Protein AF-A0A7V6P8M5-F1 (afdb_monomer_lite)

Structure (mmCIF, N/CA/C/O backbone):
data_AF-A0A7V6P8M5-F1
#
_entry.id   AF-A0A7V6P8M5-F1
#
loop_
_atom_site.group_PDB
_atom_site.id
_atom_site.type_symbol
_atom_site.label_atom_id
_atom_site.label_alt_id
_atom_site.label_comp_id
_atom_site.label_asym_id
_atom_site.label_entity_id
_atom_site.label_seq_id
_atom_site.pdbx_PDB_ins_code
_atom_site.Cartn_x
_atom_site.Cartn_y
_atom_site.Cartn_z
_atom_site.occupancy
_atom_site.B_iso_or_equiv
_atom_site.auth_seq_id
_atom_site.auth_comp_id
_atom_site.auth_asym_id
_atom_site.auth_atom_id
_atom_site.pdbx_PDB_model_num
ATOM 1 N N . GLU A 1 1 ? -8.870 -5.953 16.601 1.00 89.19 1 GLU A N 1
ATOM 2 C CA . GLU A 1 1 ? -9.777 -4.850 16.212 1.00 89.19 1 GLU A CA 1
ATOM 3 C C . GLU A 1 1 ? -8.949 -3.597 15.943 1.00 89.19 1 GLU A C 1
ATOM 5 O O . GLU A 1 1 ? -7.927 -3.422 16.597 1.00 89.19 1 GLU A O 1
ATOM 10 N N . ILE A 1 2 ? -9.343 -2.775 14.969 1.00 93.81 2 ILE A N 1
ATOM 11 C CA . ILE A 1 2 ? -8.695 -1.511 14.597 1.00 93.81 2 ILE A CA 1
ATOM 12 C C . ILE A 1 2 ? -9.635 -0.370 15.004 1.00 93.81 2 ILE A C 1
ATOM 14 O O . ILE A 1 2 ? -10.669 -0.165 14.372 1.00 93.81 2 ILE A O 1
ATOM 18 N N . VAL A 1 3 ? -9.291 0.377 16.052 1.00 96.19 3 VAL A N 1
ATOM 19 C CA . VAL A 1 3 ? -10.099 1.520 16.505 1.00 96.19 3 VAL A CA 1
ATOM 20 C C . VAL A 1 3 ? -9.587 2.793 15.833 1.00 96.19 3 VAL A C 1
ATOM 22 O O . VAL A 1 3 ? -8.448 3.204 16.043 1.00 96.19 3 VAL A O 1
ATOM 25 N N . MET A 1 4 ? -10.419 3.406 14.994 1.00 96.12 4 MET A N 1
ATOM 26 C CA . MET A 1 4 ? -10.108 4.612 14.222 1.00 96.12 4 MET A CA 1
ATOM 27 C C . MET A 1 4 ? -10.915 5.803 14.746 1.00 96.12 4 MET A C 1
ATOM 29 O O . MET A 1 4 ? -12.075 5.654 15.116 1.00 96.12 4 MET A O 1
ATOM 33 N N . CYS A 1 5 ? -10.369 7.021 14.725 1.00 94.56 5 CYS A N 1
ATOM 34 C CA . CYS A 1 5 ? -11.222 8.201 14.892 1.00 94.56 5 CYS A CA 1
ATOM 35 C C . CYS A 1 5 ? -12.086 8.396 13.635 1.00 94.56 5 CYS A C 1
ATOM 37 O O . CYS A 1 5 ? -11.697 8.004 12.535 1.00 94.56 5 CYS A O 1
ATOM 39 N N . ARG A 1 6 ? -13.222 9.095 13.761 1.00 90.94 6 ARG A N 1
ATOM 40 C CA . ARG A 1 6 ? -14.144 9.371 12.633 1.00 90.94 6 ARG A CA 1
ATOM 41 C C . ARG A 1 6 ? -13.492 10.053 11.424 1.00 90.94 6 ARG A C 1
ATOM 43 O O . ARG A 1 6 ? -13.987 9.924 10.313 1.00 90.94 6 ARG A O 1
ATOM 50 N N . HIS A 1 7 ? -12.410 10.795 11.649 1.00 90.44 7 HIS A N 1
ATOM 51 C CA . HIS A 1 7 ? -11.661 11.508 10.609 1.00 90.44 7 HIS A CA 1
ATOM 52 C C . HIS A 1 7 ? -10.281 10.893 10.336 1.00 90.44 7 HIS A C 1
ATOM 54 O O . HIS A 1 7 ? -9.479 11.482 9.616 1.00 90.44 7 HIS A O 1
ATOM 60 N N . SER A 1 8 ? -9.982 9.734 10.930 1.00 93.56 8 SER A N 1
ATOM 61 C CA . SER A 1 8 ? -8.773 8.973 10.626 1.00 93.56 8 SER A CA 1
ATOM 62 C C . SER A 1 8 ? -8.926 8.239 9.301 1.00 93.56 8 SER A C 1
ATOM 64 O O . SER A 1 8 ? -10.025 7.850 8.903 1.00 93.56 8 SER A O 1
ATOM 66 N N . VAL A 1 9 ? -7.792 8.006 8.651 1.00 96.25 9 VAL A N 1
ATOM 67 C CA . VAL A 1 9 ? -7.700 7.253 7.403 1.00 96.25 9 VAL A CA 1
ATOM 68 C C . VAL A 1 9 ? -6.594 6.214 7.538 1.00 96.25 9 VAL A C 1
ATOM 70 O O . VAL A 1 9 ? -5.605 6.443 8.238 1.00 96.25 9 VAL A O 1
ATOM 73 N N . LEU A 1 10 ? -6.775 5.071 6.889 1.00 95.56 10 LEU A N 1
ATOM 74 C CA . LEU A 1 10 ? -5.691 4.151 6.567 1.00 95.56 10 LEU A CA 1
ATOM 75 C C . LEU A 1 10 ? -5.101 4.545 5.207 1.00 95.56 10 LEU A C 1
ATOM 77 O O . LEU A 1 10 ? -5.719 5.293 4.448 1.00 95.56 10 LEU A O 1
ATOM 81 N N . GLY A 1 11 ? -3.910 4.037 4.913 1.00 94.94 11 GLY A N 1
ATOM 82 C CA . GLY A 1 11 ? -3.266 4.200 3.615 1.00 94.94 11 GLY A CA 1
ATOM 83 C C . GLY A 1 11 ? -2.987 2.845 2.963 1.00 94.94 11 GLY A C 1
ATOM 84 O O . GLY A 1 11 ? -2.862 1.841 3.677 1.00 94.94 11 GLY A O 1
ATOM 85 N N . PRO A 1 12 ? -2.870 2.801 1.628 1.00 95.50 12 PRO A N 1
ATOM 86 C CA . PRO A 1 12 ? -2.256 1.682 0.931 1.00 95.50 12 PRO A CA 1
ATOM 87 C C . PRO A 1 12 ? -0.821 1.450 1.415 1.00 95.50 12 PRO A C 1
ATOM 89 O O . PRO A 1 12 ? -0.178 2.327 1.992 1.00 95.50 12 PRO A O 1
ATOM 92 N N . ILE A 1 13 ? -0.311 0.251 1.158 1.00 95.81 13 ILE A N 1
ATOM 93 C CA . ILE A 1 13 ? 1.071 -0.134 1.471 1.00 95.81 13 ILE A CA 1
ATOM 94 C C . ILE A 1 13 ? 1.849 -0.417 0.183 1.00 95.81 13 ILE A C 1
ATOM 96 O O . ILE A 1 13 ? 2.757 -1.243 0.158 1.00 95.81 13 ILE A O 1
ATOM 100 N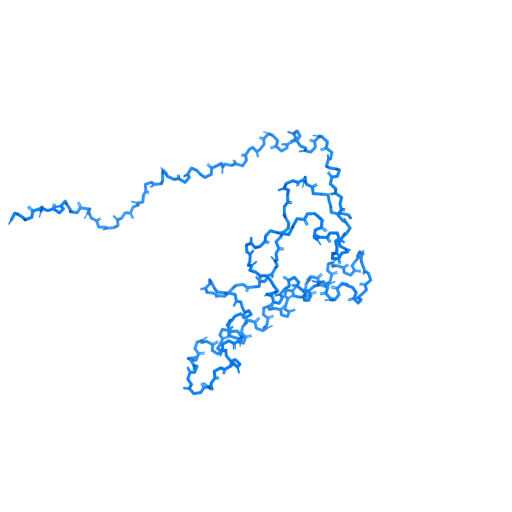 N . ASP A 1 14 ? 1.481 0.249 -0.910 1.00 94.56 14 ASP A N 1
ATOM 101 C CA . ASP A 1 14 ? 2.152 0.108 -2.193 1.00 94.56 14 ASP A CA 1
ATOM 102 C C . ASP A 1 14 ? 3.624 0.564 -2.090 1.00 94.56 14 ASP A C 1
ATOM 104 O O . ASP A 1 14 ? 3.918 1.657 -1.593 1.00 94.56 14 ASP A O 1
ATOM 108 N N . PRO A 1 15 ? 4.590 -0.252 -2.545 1.00 96.25 15 PRO A N 1
ATOM 109 C CA . PRO A 1 15 ? 5.988 0.151 -2.541 1.00 96.25 15 PRO A CA 1
ATOM 110 C C . PRO A 1 15 ? 6.262 1.278 -3.543 1.00 96.25 15 PRO A C 1
ATOM 112 O O . PRO A 1 15 ? 5.824 1.223 -4.696 1.00 96.25 15 PRO A O 1
ATOM 115 N N . GLN A 1 16 ? 7.095 2.241 -3.143 1.00 94.81 16 GLN A N 1
ATOM 116 C CA . GLN A 1 16 ? 7.626 3.272 -4.036 1.00 94.81 16 GLN A CA 1
ATOM 117 C C . GLN A 1 16 ? 9.126 3.101 -4.276 1.00 94.81 16 GLN A C 1
ATOM 119 O O . GLN A 1 16 ? 9.900 2.877 -3.345 1.00 94.81 16 GLN A O 1
ATOM 124 N N . LEU A 1 17 ? 9.547 3.262 -5.531 1.00 95.81 17 LEU A N 1
ATOM 125 C CA . LEU A 1 17 ? 10.938 3.183 -5.968 1.00 95.81 17 LEU A CA 1
ATOM 126 C C . LEU A 1 17 ? 11.305 4.465 -6.708 1.00 95.81 17 LEU A C 1
ATOM 128 O O . LEU A 1 17 ? 10.647 4.843 -7.674 1.00 95.81 17 LEU A O 1
ATOM 132 N N . GLY A 1 18 ? 12.338 5.165 -6.234 1.00 90.81 18 GLY A N 1
ATOM 133 C CA . GLY A 1 18 ? 12.768 6.425 -6.850 1.00 90.81 18 GLY A CA 1
ATOM 134 C C . GLY A 1 18 ? 11.678 7.507 -6.885 1.00 90.81 18 GLY A C 1
ATOM 135 O O . GLY A 1 18 ? 11.690 8.345 -7.779 1.00 90.81 18 GLY A O 1
ATOM 136 N N . GLY A 1 19 ? 10.721 7.471 -5.949 1.00 91.44 19 GLY A N 1
ATOM 137 C CA . GLY A 1 19 ? 9.578 8.392 -5.909 1.00 91.44 19 GLY A CA 1
ATOM 138 C C . GLY A 1 19 ? 8.433 8.045 -6.868 1.00 91.44 19 GLY A C 1
ATOM 139 O O . GLY A 1 19 ? 7.527 8.855 -7.038 1.00 91.44 19 GLY A O 1
ATOM 140 N N . MET A 1 20 ? 8.456 6.866 -7.496 1.00 95.50 20 MET A N 1
ATOM 141 C CA . MET A 1 20 ? 7.381 6.372 -8.358 1.00 95.50 20 MET A CA 1
ATOM 142 C C . MET A 1 20 ? 6.762 5.083 -7.795 1.00 95.50 20 MET A C 1
ATOM 144 O O . MET A 1 20 ? 7.477 4.292 -7.174 1.00 95.50 20 MET A O 1
ATOM 148 N N . PRO A 1 21 ? 5.464 4.815 -8.033 1.00 96.81 21 PRO A N 1
ATOM 149 C CA . PRO A 1 21 ? 4.838 3.560 -7.620 1.00 96.81 21 PRO A CA 1
ATOM 150 C C . PRO A 1 21 ? 5.462 2.358 -8.336 1.00 96.81 21 PRO A C 1
ATOM 152 O O . PRO A 1 21 ? 5.589 2.360 -9.564 1.00 96.81 21 PRO A O 1
ATOM 155 N N . ALA A 1 22 ? 5.798 1.302 -7.590 1.00 97.56 22 ALA A N 1
ATOM 156 C CA . ALA A 1 22 ? 6.373 0.080 -8.153 1.00 97.56 22 ALA A CA 1
ATOM 157 C C . ALA A 1 22 ? 5.470 -0.540 -9.233 1.00 97.56 22 ALA A C 1
ATOM 159 O O . ALA A 1 22 ? 5.961 -0.937 -10.289 1.00 97.56 22 ALA A O 1
ATOM 160 N N . ALA A 1 23 ? 4.151 -0.549 -9.008 1.00 97.00 23 ALA A N 1
ATOM 161 C CA . ALA A 1 23 ? 3.164 -1.055 -9.963 1.00 97.00 23 ALA A CA 1
ATOM 162 C C . ALA A 1 23 ? 3.215 -0.313 -11.312 1.00 97.00 23 ALA A C 1
ATOM 164 O O . ALA A 1 23 ? 3.159 -0.938 -12.370 1.00 97.00 23 ALA A O 1
ATOM 165 N N . SER A 1 24 ? 3.402 1.009 -11.291 1.00 97.00 24 SER A N 1
ATOM 166 C CA . SER A 1 24 ? 3.516 1.821 -12.508 1.00 97.00 24 SER A CA 1
ATOM 167 C C . SER A 1 24 ? 4.807 1.535 -13.275 1.00 97.00 24 SER A C 1
ATOM 169 O O . SER A 1 24 ? 4.783 1.453 -14.500 1.00 97.00 24 SER A O 1
ATOM 171 N N . ILE A 1 25 ? 5.928 1.343 -12.571 1.00 97.69 25 ILE A N 1
ATOM 172 C CA . ILE A 1 25 ? 7.210 0.980 -13.197 1.00 97.69 25 ILE A CA 1
ATOM 173 C C . ILE A 1 25 ? 7.098 -0.388 -13.884 1.00 97.69 25 ILE A C 1
ATOM 175 O O . ILE A 1 25 ? 7.524 -0.544 -15.028 1.00 97.69 25 ILE A O 1
ATOM 179 N N . ILE A 1 26 ? 6.489 -1.366 -13.204 1.00 97.81 26 ILE A N 1
ATOM 180 C CA . ILE A 1 26 ? 6.242 -2.705 -13.752 1.00 97.81 26 ILE A CA 1
ATOM 181 C C . ILE A 1 26 ? 5.383 -2.617 -15.014 1.00 97.81 26 ILE A C 1
ATOM 183 O O . ILE A 1 26 ? 5.758 -3.180 -16.040 1.00 97.81 26 ILE A O 1
ATOM 187 N N . LYS A 1 27 ? 4.287 -1.852 -14.963 1.00 97.25 27 LYS A N 1
ATOM 188 C CA . LYS A 1 27 ? 3.379 -1.666 -16.097 1.00 97.25 27 LYS A CA 1
ATOM 189 C C . LYS A 1 27 ? 4.098 -1.115 -17.331 1.00 97.25 27 LYS A C 1
ATOM 191 O O . LYS A 1 27 ? 3.934 -1.645 -18.424 1.00 97.25 27 LYS A O 1
ATOM 196 N N . VAL A 1 28 ? 4.956 -0.105 -17.160 1.00 97.19 28 VAL A N 1
ATOM 197 C CA . VAL A 1 28 ? 5.754 0.452 -18.268 1.00 97.19 28 VAL A CA 1
ATOM 198 C C . VAL A 1 28 ? 6.683 -0.600 -18.881 1.00 97.19 28 VAL A C 1
ATOM 200 O O . VAL A 1 28 ? 6.807 -0.658 -20.103 1.00 97.19 28 VAL A O 1
ATOM 203 N N . ALA A 1 29 ? 7.319 -1.433 -18.053 1.00 97.44 29 ALA A N 1
ATOM 204 C CA . ALA A 1 29 ? 8.205 -2.498 -18.520 1.00 97.44 29 ALA A CA 1
ATOM 205 C C . ALA A 1 29 ? 7.466 -3.647 -19.237 1.00 97.44 29 ALA A C 1
ATOM 207 O O . ALA A 1 29 ? 8.095 -4.386 -19.989 1.00 97.44 29 ALA A O 1
ATOM 208 N N . GLU A 1 30 ? 6.161 -3.814 -19.001 1.00 96.94 30 GLU A N 1
ATOM 209 C CA . GLU A 1 30 ? 5.324 -4.854 -19.618 1.00 96.94 30 GLU A CA 1
ATOM 210 C C . GLU A 1 30 ? 4.629 -4.383 -20.903 1.00 96.94 30 GLU A C 1
ATOM 212 O O . GLU A 1 30 ? 4.438 -5.177 -21.821 1.00 96.94 30 GLU A O 1
ATOM 217 N N . GLU A 1 31 ? 4.263 -3.102 -20.986 1.00 97.50 31 GLU A N 1
ATOM 218 C CA . GLU A 1 31 ? 3.501 -2.557 -22.118 1.00 97.50 31 GLU A CA 1
ATOM 219 C C . GLU A 1 31 ? 4.384 -2.055 -23.266 1.00 97.50 31 GLU A C 1
ATOM 221 O O . GLU A 1 31 ? 3.982 -2.115 -24.431 1.00 97.50 31 GLU A O 1
ATOM 226 N N . LYS A 1 32 ? 5.583 -1.541 -22.969 1.00 96.94 32 LYS A N 1
ATOM 227 C CA . LYS A 1 32 ? 6.486 -1.029 -24.005 1.00 96.94 32 LYS A CA 1
ATOM 228 C C . LYS A 1 32 ? 7.280 -2.167 -24.659 1.00 96.94 32 LYS A C 1
ATOM 230 O O . LYS A 1 32 ? 7.713 -3.084 -23.959 1.00 96.94 32 LYS A O 1
ATOM 235 N N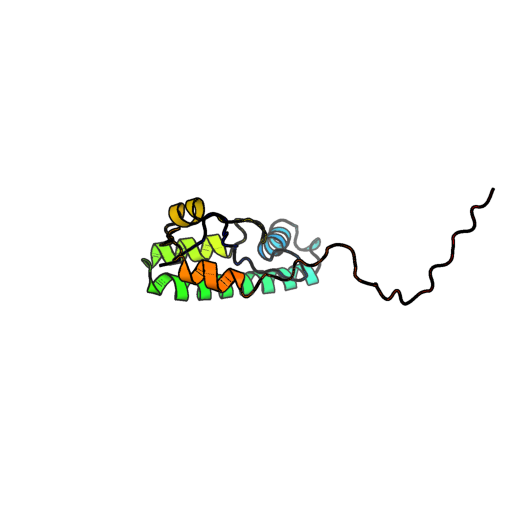 . PRO A 1 33 ? 7.575 -2.090 -25.973 1.00 97.69 33 PRO A N 1
ATOM 236 C CA . PRO A 1 33 ? 8.571 -2.965 -26.581 1.00 97.69 33 PRO A CA 1
ATOM 237 C C . PRO A 1 33 ? 9.882 -2.880 -25.796 1.00 97.69 33 PRO A C 1
ATOM 239 O O . PRO A 1 33 ? 10.373 -1.781 -25.549 1.00 97.69 33 PRO A O 1
ATOM 242 N N . ILE A 1 34 ? 10.468 -4.023 -25.424 1.00 96.31 34 ILE A N 1
ATOM 243 C CA . ILE A 1 34 ? 11.650 -4.059 -24.543 1.00 96.31 34 ILE A CA 1
ATOM 244 C C . ILE A 1 34 ? 12.823 -3.222 -25.075 1.00 96.31 34 ILE A C 1
ATOM 246 O O . ILE A 1 34 ? 13.531 -2.598 -24.298 1.00 96.31 34 ILE A O 1
ATOM 250 N N . ALA A 1 3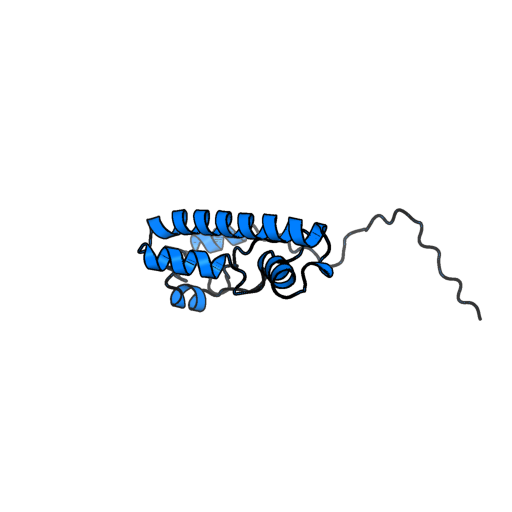5 ? 12.978 -3.139 -26.401 1.00 97.31 35 ALA A N 1
ATOM 251 C CA . ALA A 1 35 ? 14.005 -2.329 -27.057 1.00 97.31 35 ALA A CA 1
ATOM 252 C C . ALA A 1 35 ? 13.831 -0.807 -26.853 1.00 97.31 35 ALA A C 1
ATOM 254 O O . ALA A 1 35 ? 14.752 -0.044 -27.124 1.00 97.31 35 ALA A O 1
ATOM 255 N N . GLU A 1 36 ? 12.659 -0.361 -26.396 1.00 97.19 36 GLU A N 1
ATOM 256 C CA . GLU A 1 36 ? 12.338 1.037 -26.089 1.00 97.19 36 GLU A CA 1
ATOM 257 C C . GLU A 1 36 ? 12.299 1.320 -24.576 1.00 97.19 36 GLU A C 1
ATOM 259 O O . GLU A 1 36 ? 11.955 2.434 -24.159 1.00 97.19 36 GLU A O 1
ATOM 264 N N . VAL A 1 37 ? 12.585 0.323 -23.736 1.00 97.19 37 VAL A N 1
ATOM 265 C CA . VAL A 1 37 ? 12.639 0.469 -22.278 1.00 97.19 37 VAL A CA 1
ATOM 266 C C . VAL A 1 37 ? 14.092 0.635 -21.860 1.00 97.19 37 VAL A C 1
ATOM 268 O O . VAL A 1 37 ? 14.950 -0.152 -22.237 1.00 97.19 37 VAL A O 1
ATOM 271 N N . ASP A 1 38 ? 14.361 1.672 -21.074 1.00 96.69 38 ASP A N 1
ATOM 272 C CA . ASP A 1 38 ? 15.688 1.905 -20.515 1.00 96.69 38 ASP A CA 1
ATOM 273 C C . ASP A 1 38 ? 16.063 0.820 -19.484 1.00 96.69 38 ASP A C 1
ATOM 275 O O . ASP A 1 38 ? 15.217 0.384 -18.693 1.00 96.69 38 ASP A O 1
ATOM 279 N N . ASP A 1 39 ? 17.337 0.419 -19.455 1.00 97.81 39 ASP A N 1
ATOM 280 C CA . ASP A 1 39 ? 17.853 -0.638 -18.574 1.00 97.81 39 ASP A CA 1
ATOM 281 C C . ASP A 1 39 ? 17.569 -0.359 -17.091 1.00 97.81 39 ASP A C 1
ATOM 283 O O . ASP A 1 39 ? 17.217 -1.269 -16.334 1.00 97.81 39 ASP A O 1
ATOM 287 N N . GLN A 1 40 ? 17.653 0.904 -16.656 1.00 97.06 40 GLN A N 1
ATOM 288 C CA . GLN A 1 40 ? 17.333 1.283 -15.282 1.00 97.06 40 GLN A CA 1
ATOM 289 C C . GLN A 1 40 ? 1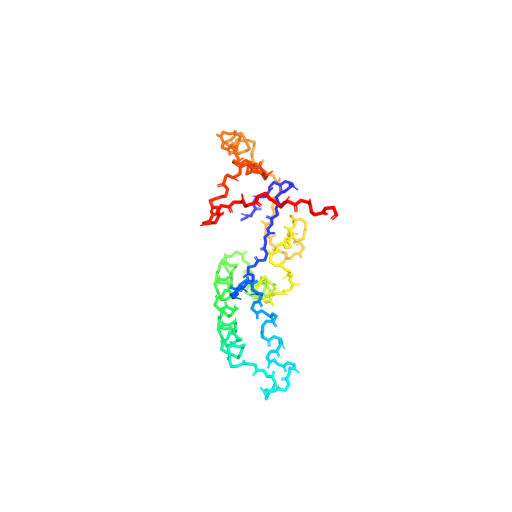5.857 1.022 -14.975 1.00 97.06 40 GLN A C 1
ATOM 291 O O . GLN A 1 40 ? 15.526 0.585 -13.873 1.00 97.06 40 GLN A O 1
ATOM 296 N N . THR A 1 41 ? 14.961 1.242 -15.940 1.00 97.44 41 THR A N 1
ATOM 297 C CA . THR A 1 41 ? 13.528 0.946 -15.781 1.00 97.44 41 THR A CA 1
ATOM 298 C C . THR A 1 41 ? 13.291 -0.553 -15.633 1.00 97.44 41 THR A C 1
ATOM 300 O O . THR A 1 41 ? 12.516 -0.955 -14.767 1.00 97.44 41 THR A O 1
ATOM 303 N N . LEU A 1 42 ? 14.001 -1.390 -16.396 1.00 98.12 42 LEU A N 1
ATOM 304 C CA . LEU A 1 42 ? 13.917 -2.849 -16.267 1.00 98.12 42 LEU A CA 1
ATOM 305 C C . LEU A 1 42 ? 14.403 -3.332 -14.894 1.00 98.12 42 LEU A C 1
ATOM 307 O O . LEU A 1 42 ? 13.740 -4.153 -14.256 1.00 98.12 42 LEU A O 1
ATOM 311 N N . VAL A 1 43 ? 15.515 -2.781 -14.399 1.00 98.19 43 VAL A N 1
ATOM 312 C CA . VAL A 1 43 ? 16.026 -3.084 -13.054 1.00 98.19 43 VAL A CA 1
ATOM 313 C C . VAL A 1 43 ? 15.043 -2.625 -11.975 1.00 98.19 43 VAL A C 1
ATOM 315 O O . VAL A 1 43 ? 14.738 -3.383 -11.055 1.00 98.19 43 VAL A O 1
ATOM 318 N N . MET A 1 44 ? 14.492 -1.413 -12.086 1.00 98.19 44 MET A N 1
ATOM 319 C CA . MET A 1 44 ? 13.484 -0.925 -11.140 1.00 98.19 44 MET A CA 1
ATOM 320 C C . MET A 1 44 ? 12.199 -1.759 -11.188 1.00 98.19 44 MET A C 1
ATOM 322 O O . MET A 1 44 ? 11.594 -1.974 -10.143 1.00 98.19 44 MET A O 1
ATOM 326 N N . ALA A 1 45 ? 11.792 -2.265 -12.355 1.00 98.19 45 ALA A N 1
ATOM 327 C CA . ALA A 1 45 ? 10.640 -3.154 -12.478 1.00 98.19 45 ALA A CA 1
ATOM 328 C C . ALA A 1 45 ? 10.883 -4.497 -11.770 1.00 98.19 45 ALA A C 1
ATOM 330 O O . ALA A 1 45 ? 10.006 -4.984 -11.059 1.00 98.19 45 ALA A O 1
ATOM 331 N N . ASP A 1 46 ? 12.077 -5.082 -11.906 1.00 98.50 46 ASP A N 1
ATOM 332 C CA . ASP A 1 46 ? 12.470 -6.285 -11.159 1.00 98.50 46 ASP A CA 1
ATOM 333 C C . ASP A 1 46 ? 12.453 -6.050 -9.638 1.00 98.50 46 ASP A C 1
ATOM 335 O O . ASP A 1 46 ? 11.834 -6.816 -8.892 1.00 98.50 46 ASP A O 1
ATOM 339 N N . ILE A 1 47 ? 13.051 -4.947 -9.175 1.00 98.50 47 ILE A N 1
ATOM 340 C CA . ILE A 1 47 ? 13.002 -4.545 -7.761 1.00 98.50 47 ILE A CA 1
ATOM 341 C C . ILE A 1 47 ? 11.548 -4.326 -7.320 1.00 98.50 47 ILE A C 1
ATOM 343 O O . ILE A 1 47 ? 11.167 -4.757 -6.234 1.00 98.50 47 ILE A O 1
ATOM 347 N N . GLY A 1 48 ? 10.717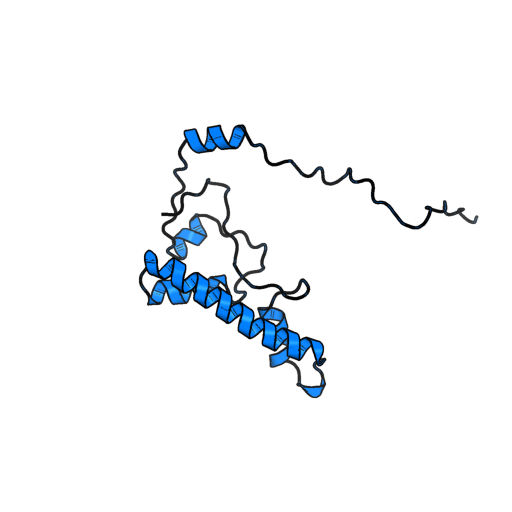 -3.722 -8.171 1.00 98.12 48 GLY A N 1
ATOM 348 C CA . GLY A 1 48 ? 9.301 -3.469 -7.916 1.00 98.12 48 GLY A CA 1
ATOM 349 C C . GLY A 1 48 ? 8.511 -4.748 -7.678 1.00 98.12 48 GLY A C 1
ATOM 350 O O . GLY A 1 48 ? 7.789 -4.840 -6.687 1.00 98.12 48 GLY A O 1
ATOM 351 N N . ARG A 1 49 ? 8.693 -5.771 -8.526 1.00 98.25 49 ARG A N 1
ATOM 352 C CA . ARG A 1 49 ? 8.015 -7.071 -8.362 1.00 98.25 49 ARG A CA 1
ATOM 353 C C . ARG A 1 49 ? 8.395 -7.734 -7.040 1.00 98.25 49 ARG A C 1
ATOM 355 O O . ARG A 1 49 ? 7.530 -8.258 -6.333 1.00 98.25 49 ARG A O 1
ATOM 362 N N . LYS A 1 50 ? 9.680 -7.672 -6.680 1.00 98.56 50 LYS A N 1
ATOM 363 C CA . LYS A 1 50 ? 10.189 -8.187 -5.400 1.00 98.56 50 LYS A CA 1
ATOM 364 C C . LYS A 1 50 ? 9.594 -7.422 -4.221 1.00 98.56 50 LYS A C 1
ATOM 366 O O . LYS A 1 50 ? 9.101 -8.055 -3.293 1.00 98.56 50 LYS A O 1
ATOM 371 N N . ALA A 1 51 ? 9.579 -6.091 -4.284 1.00 98.19 51 ALA A N 1
ATOM 372 C CA . ALA A 1 51 ? 9.037 -5.242 -3.229 1.00 98.19 51 ALA A CA 1
ATOM 373 C C . ALA A 1 51 ? 7.538 -5.496 -3.002 1.00 98.19 51 ALA A C 1
ATOM 375 O O . ALA A 1 51 ? 7.125 -5.687 -1.861 1.00 98.19 51 ALA A O 1
ATOM 376 N N . ILE A 1 52 ? 6.737 -5.581 -4.072 1.00 97.88 52 ILE A N 1
ATOM 377 C CA . ILE A 1 52 ? 5.301 -5.897 -3.971 1.00 97.88 52 ILE A CA 1
ATOM 378 C C . ILE A 1 52 ? 5.107 -7.267 -3.319 1.00 97.88 52 ILE A C 1
ATOM 380 O O . ILE A 1 52 ? 4.353 -7.383 -2.358 1.00 97.88 52 ILE A O 1
ATOM 384 N N . THR A 1 53 ? 5.843 -8.287 -3.774 1.00 98.25 53 THR A N 1
ATOM 385 C CA . THR A 1 53 ? 5.756 -9.647 -3.213 1.00 98.25 53 THR A CA 1
ATOM 386 C C . THR A 1 53 ? 6.114 -9.669 -1.723 1.00 98.25 53 THR A C 1
ATOM 388 O O . THR A 1 53 ? 5.434 -10.317 -0.926 1.00 98.25 53 THR A O 1
ATOM 391 N N . GLN A 1 54 ? 7.169 -8.952 -1.327 1.00 98.19 54 GLN A N 1
ATOM 392 C CA . GLN A 1 54 ? 7.615 -8.859 0.065 1.00 98.19 54 GLN A CA 1
ATOM 393 C C . GLN A 1 54 ? 6.568 -8.176 0.948 1.00 98.19 54 GLN A C 1
ATOM 395 O O . GLN A 1 54 ? 6.219 -8.712 2.001 1.00 98.19 54 GLN A O 1
ATOM 400 N N . VAL A 1 55 ? 6.029 -7.035 0.509 1.00 97.75 55 VAL A N 1
ATOM 401 C CA . VAL A 1 55 ? 5.003 -6.309 1.266 1.00 97.75 55 VAL A CA 1
ATOM 402 C C . VAL A 1 55 ? 3.705 -7.106 1.350 1.00 97.75 55 VAL A C 1
ATOM 404 O O . VAL A 1 55 ? 3.149 -7.238 2.438 1.00 97.75 55 VAL A O 1
ATOM 407 N N . GLN A 1 56 ? 3.258 -7.710 0.248 1.00 97.69 56 GLN A N 1
ATOM 408 C CA . GLN A 1 56 ? 2.082 -8.578 0.238 1.00 97.69 56 GLN A CA 1
ATOM 409 C C . GLN A 1 56 ? 2.253 -9.768 1.192 1.00 97.69 56 GLN A C 1
ATOM 411 O O . GLN A 1 56 ? 1.332 -10.095 1.936 1.00 97.69 56 GLN A O 1
ATOM 416 N N . THR A 1 57 ? 3.430 -10.402 1.213 1.00 97.69 57 THR A N 1
ATOM 417 C CA . THR A 1 57 ? 3.713 -11.530 2.117 1.00 97.69 57 THR A CA 1
ATOM 418 C C . THR A 1 57 ? 3.655 -11.097 3.580 1.00 97.69 57 THR A C 1
ATOM 420 O O . THR A 1 57 ? 3.028 -11.775 4.392 1.00 97.69 57 THR A O 1
ATOM 423 N N . MET A 1 58 ? 4.260 -9.954 3.912 1.00 97.44 58 MET A N 1
ATOM 424 C CA . MET A 1 58 ? 4.227 -9.402 5.268 1.00 97.44 58 MET A CA 1
ATOM 425 C C . MET A 1 58 ? 2.796 -9.045 5.693 1.00 97.44 58 MET A C 1
ATOM 427 O O . MET A 1 58 ? 2.357 -9.405 6.783 1.00 97.44 58 MET A O 1
ATOM 431 N N . ALA A 1 59 ? 2.040 -8.381 4.817 1.00 96.31 59 ALA A N 1
ATOM 432 C CA . ALA A 1 59 ? 0.649 -8.028 5.075 1.00 96.31 59 ALA A CA 1
ATOM 433 C C . ALA A 1 59 ? -0.225 -9.271 5.277 1.00 96.31 59 ALA A C 1
ATOM 435 O O . ALA A 1 59 ? -1.020 -9.312 6.211 1.00 96.31 59 ALA A O 1
ATOM 436 N N . LEU A 1 60 ? -0.040 -10.310 4.457 1.00 97.00 60 LEU A N 1
ATOM 437 C CA . LEU A 1 60 ? -0.736 -11.585 4.613 1.00 97.00 60 LEU A CA 1
ATOM 438 C C . LEU A 1 60 ? -0.452 -12.217 5.979 1.00 97.00 60 LEU A C 1
ATOM 440 O O . LEU A 1 60 ? -1.390 -12.664 6.631 1.00 97.00 60 LEU A O 1
ATOM 444 N N . GLN A 1 61 ? 0.809 -12.241 6.421 1.00 96.31 61 GLN A N 1
ATOM 445 C CA . GLN A 1 61 ? 1.176 -12.800 7.726 1.00 96.31 61 GLN A CA 1
ATOM 446 C C . GLN A 1 61 ? 0.452 -12.087 8.874 1.00 96.31 61 GLN A C 1
ATOM 448 O O . GLN A 1 61 ? -0.131 -12.756 9.720 1.00 96.31 61 GLN A O 1
ATOM 453 N N . LEU A 1 62 ? 0.414 -10.750 8.858 1.00 94.44 62 LEU A N 1
ATOM 454 C CA . LEU A 1 62 ? -0.269 -9.953 9.884 1.00 94.44 62 LEU A CA 1
ATOM 455 C C . LEU A 1 62 ? -1.797 -10.114 9.841 1.00 94.44 62 LEU A C 1
ATOM 457 O O . LEU A 1 62 ? -2.459 -10.188 10.876 1.00 94.44 62 LEU A O 1
ATOM 461 N N . LEU A 1 63 ? -2.378 -10.163 8.640 1.00 94.38 63 LEU A N 1
ATOM 462 C CA . LEU A 1 63 ? -3.826 -10.275 8.461 1.00 94.38 63 LEU A CA 1
ATOM 463 C C . LEU A 1 63 ? -4.348 -11.675 8.807 1.00 94.38 63 LEU A C 1
ATOM 465 O O . LEU A 1 63 ? -5.440 -11.795 9.363 1.00 94.38 63 LEU A O 1
ATOM 469 N N . ALA A 1 64 ? -3.573 -12.724 8.521 1.00 93.88 64 ALA A N 1
ATOM 470 C CA . ALA A 1 64 ? -3.954 -14.112 8.778 1.00 93.88 64 ALA A CA 1
ATOM 471 C C . ALA A 1 64 ? -4.098 -14.444 10.275 1.00 93.88 64 ALA A C 1
ATOM 473 O O . ALA A 1 64 ? -4.749 -15.426 10.618 1.00 93.88 64 ALA A O 1
ATOM 474 N N . GLU A 1 65 ? -3.543 -13.627 11.177 1.00 90.88 65 GLU A N 1
ATOM 475 C CA . GLU A 1 65 ? -3.738 -13.788 12.625 1.00 90.88 65 GLU A CA 1
ATOM 476 C C . GLU A 1 65 ? -5.181 -13.493 13.067 1.00 90.88 65 GLU A C 1
ATOM 478 O O . GLU A 1 65 ? -5.631 -13.997 14.093 1.00 90.88 65 GLU A O 1
ATOM 483 N N . ASN A 1 66 ? -5.912 -12.668 12.309 1.00 86.31 66 ASN A N 1
ATOM 484 C CA . ASN A 1 66 ? -7.208 -12.118 12.719 1.00 86.31 66 ASN A CA 1
ATOM 485 C C . ASN A 1 66 ? -8.312 -12.292 11.662 1.00 86.31 66 ASN A C 1
ATOM 487 O O . ASN A 1 66 ? -9.416 -11.772 11.824 1.00 86.31 66 ASN A O 1
ATOM 491 N N . THR A 1 67 ? -8.032 -12.948 10.539 1.00 87.62 67 THR A N 1
ATOM 492 C CA . THR A 1 67 ? -8.955 -13.089 9.406 1.00 87.62 67 THR A CA 1
ATOM 493 C C . THR A 1 67 ? -8.691 -14.403 8.679 1.00 87.62 67 THR A C 1
ATOM 495 O O . THR A 1 67 ? -7.572 -14.907 8.684 1.00 87.62 67 THR A O 1
ATOM 498 N N . ASP A 1 68 ? -9.730 -14.960 8.053 1.00 91.56 68 ASP A N 1
ATOM 499 C CA . ASP A 1 68 ? -9.612 -16.154 7.214 1.00 91.56 68 ASP A CA 1
ATOM 500 C C . ASP A 1 68 ? -8.533 -16.001 6.125 1.00 91.56 68 ASP A C 1
ATOM 502 O O . ASP A 1 68 ? -8.328 -14.915 5.576 1.00 91.56 68 ASP A O 1
ATOM 506 N N . GLN A 1 69 ? -7.859 -17.103 5.799 1.00 92.12 69 GLN A N 1
ATOM 507 C CA . GLN A 1 69 ? -6.666 -17.111 4.958 1.00 92.12 69 GLN A CA 1
ATOM 508 C C . GLN A 1 69 ? -6.921 -16.551 3.552 1.00 92.12 69 GLN A C 1
ATOM 510 O O . GLN A 1 69 ? -6.097 -15.787 3.039 1.00 92.12 69 GLN A O 1
ATOM 515 N N . ASP A 1 70 ? -8.049 -16.893 2.926 1.00 93.62 70 ASP A N 1
ATOM 516 C CA . ASP A 1 70 ? -8.353 -16.434 1.568 1.00 93.62 70 ASP A CA 1
ATOM 517 C C . ASP A 1 70 ? -8.694 -14.942 1.554 1.00 93.62 70 ASP A C 1
ATOM 519 O O . ASP A 1 70 ? -8.239 -14.193 0.681 1.00 93.62 70 ASP A O 1
ATOM 523 N N . ARG A 1 71 ? -9.416 -14.477 2.578 1.00 93.06 71 ARG A N 1
ATOM 524 C CA . ARG A 1 71 ? -9.712 -13.052 2.750 1.00 93.06 71 ARG A CA 1
ATOM 525 C C . ARG A 1 71 ? -8.453 -12.244 3.067 1.00 93.06 71 ARG A C 1
ATOM 527 O O . ARG A 1 71 ? -8.262 -11.177 2.485 1.00 93.06 71 ARG A O 1
ATOM 534 N N . ALA A 1 72 ? -7.576 -12.759 3.926 1.00 95.25 72 ALA A N 1
ATOM 535 C CA . ALA A 1 72 ? -6.292 -12.143 4.240 1.00 95.25 72 ALA A CA 1
ATOM 536 C C . ALA A 1 72 ? -5.414 -12.013 2.985 1.00 95.25 72 ALA A C 1
ATOM 538 O O . ALA A 1 72 ? -4.825 -10.957 2.758 1.00 95.25 72 ALA A O 1
ATOM 539 N N . ARG A 1 73 ? -5.385 -13.043 2.126 1.00 95.75 73 ARG A N 1
ATOM 540 C CA . ARG A 1 73 ? -4.654 -13.013 0.848 1.00 95.75 73 ARG A CA 1
ATOM 541 C C . ARG A 1 73 ? -5.192 -11.938 -0.090 1.00 95.75 73 ARG A C 1
ATOM 543 O O . ARG A 1 73 ? -4.405 -11.128 -0.574 1.00 95.75 73 ARG A O 1
ATOM 550 N N . SER A 1 74 ? -6.506 -11.912 -0.314 1.00 95.06 74 SER A N 1
ATOM 551 C CA . SER A 1 74 ? -7.137 -10.922 -1.196 1.00 95.06 74 SER A CA 1
ATOM 552 C C . SER A 1 74 ? -6.908 -9.491 -0.702 1.00 95.06 74 SER A C 1
ATOM 554 O O . SER A 1 74 ? -6.613 -8.598 -1.496 1.00 95.06 74 SER A O 1
ATOM 556 N N . LEU A 1 75 ? -6.985 -9.269 0.612 1.00 95.69 75 LEU A N 1
ATOM 557 C CA . LEU A 1 75 ? -6.774 -7.950 1.195 1.00 95.69 75 LEU A CA 1
ATOM 558 C C . LEU A 1 75 ? -5.308 -7.505 1.120 1.00 95.69 75 LEU A C 1
ATOM 560 O O . LEU A 1 75 ? -5.038 -6.367 0.740 1.00 95.69 75 LEU A O 1
ATOM 564 N N . ALA A 1 76 ? -4.367 -8.401 1.431 1.00 96.38 76 ALA A N 1
ATOM 565 C CA . ALA A 1 76 ? -2.935 -8.136 1.315 1.00 96.38 76 ALA A CA 1
ATOM 566 C C . ALA A 1 76 ? -2.541 -7.766 -0.119 1.00 96.38 76 ALA A C 1
ATOM 568 O O . ALA A 1 76 ? -1.770 -6.832 -0.327 1.00 96.38 76 ALA A O 1
ATOM 569 N N . GLU A 1 77 ? -3.095 -8.472 -1.107 1.00 95.94 77 GLU A N 1
ATOM 570 C CA . GLU A 1 77 ? -2.893 -8.161 -2.519 1.00 95.94 77 GLU A CA 1
ATOM 571 C C . GLU A 1 77 ? -3.423 -6.765 -2.847 1.00 95.94 77 GLU A C 1
ATOM 573 O O . GLU A 1 77 ? -2.664 -5.907 -3.292 1.00 95.94 77 GLU A O 1
ATOM 578 N N . LYS A 1 78 ? -4.697 -6.499 -2.533 1.00 95.06 78 LYS A N 1
ATOM 579 C CA . LYS A 1 78 ? -5.355 -5.225 -2.846 1.00 95.06 78 LYS A CA 1
ATOM 580 C C . LYS A 1 78 ? -4.609 -4.018 -2.266 1.00 95.06 78 LYS A C 1
ATOM 582 O O . LYS A 1 78 ? -4.497 -2.996 -2.942 1.00 95.06 78 LYS A O 1
ATOM 587 N N . LEU A 1 79 ? -4.097 -4.140 -1.038 1.00 95.50 79 LEU A N 1
ATOM 588 C CA . LEU A 1 79 ? -3.369 -3.078 -0.337 1.00 95.50 79 LEU A CA 1
ATOM 589 C C . LEU A 1 79 ? -1.946 -2.842 -0.879 1.00 95.50 79 LEU A C 1
ATOM 591 O O . LEU A 1 79 ? -1.437 -1.734 -0.722 1.00 95.50 79 LEU A O 1
ATOM 595 N N . ALA A 1 80 ? -1.308 -3.844 -1.496 1.00 95.56 80 ALA A N 1
ATOM 596 C CA . ALA A 1 80 ? 0.105 -3.792 -1.891 1.00 95.56 80 ALA A CA 1
ATOM 597 C C . ALA A 1 80 ? 0.348 -3.584 -3.400 1.00 95.56 80 ALA A C 1
ATOM 599 O O . ALA A 1 80 ? 1.410 -3.092 -3.781 1.00 95.56 80 ALA A O 1
ATOM 600 N N . THR A 1 81 ? -0.594 -3.951 -4.276 1.00 91.00 81 THR A N 1
ATOM 601 C CA . THR A 1 81 ? -0.369 -4.005 -5.739 1.00 91.00 81 THR A CA 1
ATOM 602 C C . THR A 1 81 ? -0.642 -2.699 -6.491 1.00 91.00 81 THR A C 1
ATOM 604 O O . THR A 1 81 ? -0.595 -2.680 -7.720 1.00 91.00 81 THR A O 1
ATOM 607 N N . GLY A 1 82 ? -0.890 -1.588 -5.790 1.00 87.75 82 GLY A N 1
ATOM 608 C CA . GLY A 1 82 ? -1.159 -0.294 -6.429 1.00 87.75 82 GLY A CA 1
ATOM 609 C C . GLY A 1 82 ? -2.589 -0.147 -6.960 1.00 87.75 82 GLY A C 1
ATOM 610 O O . GLY A 1 82 ? -2.806 0.533 -7.958 1.00 87.75 82 GLY A O 1
ATOM 611 N N . THR A 1 83 ? -3.573 -0.766 -6.291 1.00 93.38 83 THR A N 1
ATOM 612 C CA . THR A 1 83 ? -5.012 -0.517 -6.536 1.00 93.38 83 THR A CA 1
ATOM 613 C C . THR A 1 83 ? -5.363 0.969 -6.392 1.00 93.38 83 THR A C 1
ATOM 615 O O . THR A 1 83 ? -6.235 1.479 -7.094 1.00 93.38 83 THR A O 1
ATOM 618 N N . TRP A 1 84 ? -4.663 1.662 -5.494 1.00 94.44 84 TRP A N 1
ATOM 619 C CA . TRP A 1 84 ? -4.798 3.089 -5.236 1.00 94.44 84 TRP A CA 1
ATOM 620 C C . TRP A 1 84 ? -3.446 3.793 -5.368 1.00 94.44 84 TRP A C 1
ATOM 622 O O . TRP A 1 84 ? -2.395 3.149 -5.365 1.00 94.44 84 TRP A O 1
ATOM 632 N N . THR A 1 85 ? -3.473 5.125 -5.441 1.00 91.81 85 THR A N 1
ATOM 633 C CA . THR A 1 85 ? -2.273 5.939 -5.223 1.00 91.81 85 THR A CA 1
ATOM 634 C C . THR A 1 85 ? -1.870 5.897 -3.752 1.00 91.81 85 THR A C 1
ATOM 636 O O . THR A 1 85 ? -2.711 5.729 -2.873 1.00 91.81 85 THR A O 1
ATOM 639 N N . HIS A 1 86 ? -0.584 6.093 -3.478 1.00 92.06 86 HIS A N 1
ATOM 640 C CA . HIS A 1 86 ? -0.017 6.000 -2.131 1.00 92.06 86 HIS A CA 1
ATOM 641 C C . HIS A 1 86 ? -0.648 6.939 -1.089 1.00 92.06 86 HIS A C 1
ATOM 643 O O . HIS A 1 86 ? -0.628 6.665 0.107 1.00 92.06 86 HIS A O 1
ATOM 649 N N . ASP A 1 87 ? -1.198 8.065 -1.536 1.00 90.19 87 ASP A N 1
ATOM 650 C CA . ASP A 1 87 ? -1.844 9.079 -0.706 1.00 90.19 87 ASP A CA 1
ATOM 651 C C . ASP A 1 87 ? -3.367 8.913 -0.601 1.00 90.19 87 ASP A C 1
ATOM 653 O O . ASP A 1 87 ? -4.027 9.737 0.035 1.00 90.19 87 ASP A O 1
ATOM 657 N N . TYR A 1 88 ? -3.937 7.868 -1.210 1.00 94.69 88 TYR A N 1
ATOM 658 C CA . TYR A 1 88 ? -5.375 7.642 -1.188 1.00 94.69 88 TYR A CA 1
ATOM 659 C C . TYR A 1 88 ? -5.865 7.357 0.243 1.00 94.69 88 TYR A C 1
ATOM 661 O O . TYR A 1 88 ? -5.435 6.378 0.862 1.00 94.69 88 TYR A O 1
ATOM 669 N N . PRO A 1 89 ? -6.783 8.176 0.785 1.00 96.12 89 PRO A N 1
ATOM 670 C CA . PRO A 1 89 ? -7.302 7.978 2.127 1.00 96.12 89 PRO A CA 1
ATOM 671 C C . PRO A 1 89 ? -8.352 6.865 2.152 1.00 96.12 89 PRO A C 1
ATOM 673 O O . PRO A 1 89 ? -9.437 7.007 1.593 1.00 96.12 89 PRO A O 1
ATOM 676 N N . ILE A 1 90 ? -8.075 5.791 2.887 1.00 96.50 90 ILE A N 1
ATOM 677 C CA . ILE A 1 90 ? -9.039 4.718 3.142 1.00 96.50 90 ILE A CA 1
ATOM 678 C C . ILE A 1 90 ? -9.775 5.037 4.448 1.00 96.50 90 ILE A C 1
ATOM 680 O O . ILE A 1 90 ? -9.247 4.845 5.547 1.00 96.50 90 ILE A O 1
ATOM 684 N N . PHE A 1 91 ? -11.001 5.545 4.341 1.00 97.06 91 PHE A N 1
ATOM 685 C CA . PHE A 1 91 ? -11.842 5.846 5.504 1.00 97.06 91 PHE A CA 1
ATOM 686 C C . PHE A 1 91 ? -12.348 4.575 6.199 1.00 97.06 91 PHE A C 1
ATOM 688 O O . PHE A 1 91 ? -12.358 3.489 5.620 1.00 97.06 91 PHE A O 1
ATOM 695 N N . ALA A 1 92 ? -12.816 4.723 7.443 1.00 97.00 92 ALA A N 1
ATOM 696 C CA . ALA A 1 92 ? -13.322 3.612 8.252 1.00 97.00 92 ALA A CA 1
ATOM 697 C C . ALA A 1 92 ? -14.410 2.788 7.534 1.00 97.00 92 ALA A C 1
ATOM 699 O O . ALA A 1 92 ? -14.359 1.563 7.570 1.00 97.00 92 ALA A O 1
ATOM 700 N N . GLU A 1 93 ? -15.340 3.439 6.828 1.00 96.44 93 GLU A N 1
ATOM 701 C CA . GLU A 1 93 ? -16.397 2.763 6.059 1.00 96.44 93 GLU A CA 1
ATOM 702 C C . GLU A 1 93 ? -15.825 1.896 4.923 1.00 96.44 93 GLU A C 1
ATOM 704 O O . GLU A 1 93 ? -16.191 0.728 4.778 1.00 96.44 93 GLU A O 1
ATOM 709 N N . GLU A 1 94 ? -14.864 2.422 4.155 1.00 96.38 94 GLU A N 1
ATOM 710 C CA . GLU A 1 94 ? -14.202 1.657 3.094 1.00 96.38 94 GLU A CA 1
ATOM 711 C C . GLU A 1 94 ? -13.404 0.485 3.686 1.00 96.38 94 GLU A C 1
ATOM 713 O O . GLU A 1 94 ? -13.505 -0.642 3.197 1.00 96.38 94 GLU A O 1
ATOM 718 N N . ALA A 1 95 ? -12.691 0.703 4.795 1.00 95.44 95 ALA A N 1
ATOM 719 C CA . ALA A 1 95 ? -11.959 -0.344 5.505 1.00 95.44 95 ALA A CA 1
ATOM 720 C C . ALA A 1 95 ? -12.880 -1.471 6.016 1.00 95.44 95 ALA A C 1
ATOM 722 O O . ALA A 1 95 ? -12.563 -2.653 5.847 1.00 95.44 95 ALA A O 1
ATOM 723 N N . GLN A 1 96 ? -14.050 -1.126 6.561 1.00 94.44 96 GLN A N 1
ATOM 724 C CA . GLN A 1 96 ? -15.079 -2.093 6.956 1.00 94.44 96 GLN A CA 1
ATOM 725 C C . GLN A 1 96 ? -15.623 -2.866 5.751 1.00 94.44 96 GLN A C 1
ATOM 727 O O . GLN A 1 96 ? -15.763 -4.086 5.828 1.00 94.44 96 GLN A O 1
ATOM 732 N N . SER A 1 97 ? -15.865 -2.199 4.616 1.00 94.19 97 SER A N 1
ATOM 733 C CA . SER A 1 97 ? -16.332 -2.864 3.387 1.00 94.19 97 SER A CA 1
ATOM 734 C C . SER A 1 97 ? -15.327 -3.901 2.859 1.00 94.19 97 SER A C 1
ATOM 736 O O . SER A 1 97 ? -15.709 -4.939 2.316 1.00 94.19 97 SER A O 1
ATOM 738 N N . MET A 1 98 ? -14.031 -3.675 3.100 1.00 92.38 98 MET A N 1
ATOM 739 C CA . MET A 1 98 ? -12.961 -4.635 2.812 1.00 92.38 98 MET A CA 1
ATOM 740 C C . MET A 1 98 ? -12.911 -5.797 3.819 1.00 92.38 98 MET A C 1
ATOM 742 O O . MET A 1 98 ? -12.337 -6.852 3.545 1.00 92.38 98 MET A O 1
ATOM 746 N N . GLY A 1 99 ? -13.605 -5.674 4.950 1.00 90.62 99 GLY A N 1
ATOM 747 C CA . GLY A 1 99 ? -13.684 -6.658 6.031 1.00 90.62 99 GLY A CA 1
ATOM 748 C C . GLY A 1 99 ? -12.584 -6.553 7.059 1.00 90.62 99 GLY A C 1
ATOM 749 O O . GLY A 1 99 ? -12.324 -7.535 7.749 1.00 90.62 99 GLY A O 1
ATOM 750 N N . LEU A 1 100 ? -11.934 -5.395 7.157 1.00 92.62 100 LEU A N 1
ATOM 751 C CA . LEU A 1 100 ? -11.113 -5.111 8.319 1.00 92.62 100 LEU A CA 1
ATOM 752 C C . LEU A 1 100 ? -12.027 -4.946 9.545 1.00 92.62 100 LEU A C 1
ATOM 754 O O . LEU A 1 100 ? -13.084 -4.317 9.434 1.00 92.62 100 LEU A O 1
ATOM 758 N N . PRO A 1 101 ? -11.636 -5.472 10.718 1.00 92.75 101 PRO A N 1
ATOM 759 C CA . PRO A 1 101 ? -12.408 -5.339 11.949 1.00 92.75 101 PRO A CA 1
ATOM 760 C C . PRO A 1 101 ? -12.235 -3.926 12.524 1.00 92.75 101 PRO A C 1
ATOM 762 O O . PRO A 1 101 ? -11.496 -3.736 13.490 1.00 92.75 101 PRO A O 1
ATOM 765 N N . VAL A 1 102 ? -12.852 -2.933 11.881 1.00 95.56 102 VAL A N 1
ATOM 766 C CA . VAL A 1 102 ? -12.720 -1.509 12.211 1.00 95.56 102 VAL A CA 1
ATOM 767 C C . VAL A 1 102 ? -13.893 -1.027 13.059 1.00 95.56 102 VAL A C 1
ATOM 769 O O . VAL A 1 102 ? -15.050 -1.231 12.693 1.00 95.56 102 VAL A O 1
ATOM 772 N N . SER A 1 103 ? -13.584 -0.305 14.133 1.00 95.94 103 SER A N 1
ATOM 773 C CA . SER A 1 103 ? -14.540 0.433 14.964 1.00 95.94 103 SER A CA 1
ATOM 774 C C . SER A 1 103 ? -14.191 1.920 14.980 1.00 95.94 103 SER A C 1
ATOM 776 O O . SER A 1 103 ? -13.022 2.289 14.851 1.00 95.94 103 SER A O 1
ATOM 778 N N . THR A 1 104 ? -15.198 2.781 15.144 1.00 96.75 104 THR A N 1
ATOM 779 C CA . THR A 1 104 ? -15.006 4.232 15.322 1.00 96.75 104 THR A CA 1
ATOM 780 C C . THR A 1 104 ? -15.212 4.718 16.758 1.00 96.75 104 THR A C 1
ATOM 782 O O . THR A 1 104 ? -15.221 5.928 16.998 1.00 96.75 104 THR A O 1
ATOM 785 N N . ASP A 1 105 ? -15.380 3.798 17.709 1.00 96.06 105 ASP A N 1
ATOM 786 C CA . ASP A 1 105 ? -15.578 4.104 19.130 1.00 96.06 105 ASP A CA 1
ATOM 787 C C . ASP A 1 105 ? -14.233 4.280 19.849 1.00 96.06 105 ASP A C 1
ATOM 789 O O . ASP A 1 105 ? -13.823 3.476 20.684 1.00 96.06 105 ASP A O 1
ATOM 793 N N . MET A 1 106 ? -13.516 5.349 19.492 1.00 95.81 106 MET A N 1
ATOM 794 C CA . MET A 1 106 ? -12.276 5.737 20.168 1.00 95.81 106 MET A CA 1
ATOM 795 C C . MET A 1 106 ? -12.562 6.165 21.622 1.00 95.81 106 MET A C 1
ATOM 797 O O . MET A 1 106 ? -13.361 7.087 21.813 1.00 95.81 106 MET A O 1
ATOM 801 N N . PRO A 1 107 ? -11.904 5.575 22.642 1.00 95.38 107 PRO A N 1
ATOM 802 C CA . PRO A 1 107 ? -12.074 5.995 24.032 1.00 95.38 107 PRO A CA 1
ATOM 803 C C . PRO A 1 107 ? -11.670 7.457 24.253 1.00 95.38 107 PRO A C 1
ATOM 805 O O . PRO A 1 107 ? -10.663 7.927 23.713 1.00 95.38 107 PRO A O 1
ATOM 808 N N . ASN A 1 108 ? -12.431 8.171 25.085 1.00 94.94 108 ASN A N 1
ATOM 809 C CA . ASN A 1 108 ? -12.193 9.593 25.345 1.00 94.94 108 ASN A CA 1
ATOM 810 C C . ASN A 1 108 ? -10.830 9.838 26.000 1.00 94.94 108 ASN A C 1
ATOM 812 O O . ASN A 1 108 ? -10.171 10.814 25.662 1.00 94.94 108 ASN A O 1
ATOM 816 N N . GLU A 1 109 ? -10.357 8.931 26.853 1.00 95.94 109 GLU A N 1
ATOM 817 C CA . GLU A 1 109 ? -9.055 9.026 27.517 1.00 95.94 109 GLU A CA 1
ATOM 818 C C . GLU A 1 109 ? -7.899 9.032 26.501 1.00 95.94 109 GLU A C 1
ATOM 820 O O . GLU A 1 109 ? -6.885 9.701 26.701 1.00 95.94 109 GLU A O 1
ATOM 825 N N . ILE A 1 110 ? -8.057 8.325 25.373 1.00 93.50 110 ILE A N 1
ATOM 826 C CA . ILE A 1 110 ? -7.082 8.335 24.275 1.00 93.50 110 ILE A CA 1
ATOM 827 C C . ILE A 1 110 ? -7.131 9.670 23.529 1.00 93.50 110 ILE A C 1
ATOM 829 O O . ILE A 1 110 ? -6.083 10.233 23.214 1.00 93.50 110 ILE A O 1
ATOM 833 N N . LEU A 1 111 ? -8.327 10.208 23.278 1.00 92.12 111 LEU A N 1
ATOM 834 C CA . LEU A 1 111 ? -8.483 11.525 22.656 1.00 92.12 111 LEU A CA 1
ATOM 835 C C . LEU A 1 111 ? -7.881 12.627 23.536 1.00 92.12 111 LEU A C 1
ATOM 837 O O . LEU A 1 111 ? -7.150 13.477 23.030 1.00 92.12 111 LEU A O 1
ATOM 841 N N . GLU A 1 112 ? -8.124 12.577 24.847 1.00 94.56 112 GLU A N 1
ATOM 842 C CA . GLU A 1 112 ? -7.526 13.474 25.837 1.00 94.56 112 GLU A CA 1
ATOM 843 C C . GLU A 1 112 ? -6.000 13.366 25.827 1.00 94.56 112 GLU A C 1
ATOM 845 O O . GLU A 1 112 ? -5.319 14.389 25.724 1.00 94.56 112 GLU A O 1
ATOM 850 N N . LEU A 1 113 ? -5.449 12.146 25.826 1.00 93.62 113 LEU A N 1
ATOM 851 C CA . LEU A 1 113 ? -4.007 11.922 25.714 1.00 93.62 113 LEU A CA 1
ATOM 852 C C . LEU A 1 113 ? -3.435 12.543 24.431 1.00 93.62 113 LEU A C 1
ATOM 854 O O . LEU A 1 113 ? -2.397 13.201 24.482 1.00 93.62 113 LEU A O 1
ATOM 858 N N . MET A 1 114 ? -4.113 12.390 23.288 1.00 89.69 114 MET A N 1
ATOM 859 C CA . MET A 1 114 ? -3.678 12.988 22.020 1.00 89.69 114 MET A CA 1
ATOM 860 C C . MET A 1 114 ? -3.623 14.522 22.081 1.00 89.69 114 MET A C 1
ATOM 862 O O . MET A 1 114 ? -2.758 15.116 21.436 1.00 89.69 114 MET A O 1
ATOM 866 N N . THR A 1 115 ? -4.477 15.180 22.877 1.00 91.12 115 THR A N 1
ATOM 867 C CA . THR A 1 115 ? -4.416 16.647 23.045 1.00 91.12 115 THR A CA 1
ATOM 868 C C . THR A 1 115 ? -3.135 17.129 23.731 1.00 91.12 115 THR A C 1
ATOM 870 O O . THR A 1 115 ? -2.727 18.271 23.516 1.00 91.12 115 THR A O 1
ATOM 873 N N . LEU A 1 116 ? -2.461 16.263 24.500 1.00 93.69 116 LEU A N 1
ATOM 874 C CA . LEU A 1 116 ? -1.180 16.569 25.147 1.00 93.69 116 LEU A CA 1
ATOM 875 C C . LEU A 1 116 ? -0.002 16.565 24.159 1.00 93.69 116 LEU A C 1
ATOM 877 O O . LEU A 1 116 ? 1.053 17.126 24.455 1.00 93.69 116 LEU A O 1
ATOM 881 N N . TYR A 1 117 ? -0.189 15.967 22.979 1.00 89.25 117 TYR A N 1
ATOM 882 C CA . TYR A 1 117 ? 0.817 15.845 21.924 1.00 89.25 117 TYR A CA 1
ATOM 883 C C . TYR A 1 117 ? 0.288 16.420 20.604 1.00 89.25 117 TYR A C 1
ATOM 885 O O . TYR A 1 117 ? 0.128 15.680 19.627 1.00 89.25 117 TYR A O 1
ATOM 893 N N . PRO A 1 118 ? 0.004 17.736 20.535 1.00 81.44 118 PRO A N 1
ATOM 894 C CA . PRO A 1 118 ? -0.437 18.343 19.292 1.00 81.44 118 PRO A CA 1
ATOM 895 C C . PRO A 1 118 ? 0.627 18.097 18.224 1.00 81.44 118 PRO A C 1
ATOM 897 O O . PRO A 1 118 ? 1.798 18.443 18.408 1.00 81.44 118 PRO A O 1
ATOM 900 N N . GLN A 1 119 ? 0.218 17.490 17.107 1.00 78.12 119 GLN A N 1
ATOM 901 C CA . GLN A 1 119 ? 1.108 17.324 15.966 1.00 78.12 119 GLN A CA 1
ATOM 902 C C . GLN A 1 119 ? 1.663 18.704 15.612 1.00 78.12 119 GLN A C 1
ATOM 904 O O . GLN A 1 119 ? 0.867 19.638 15.444 1.00 78.12 119 GLN A O 1
ATOM 909 N N . PRO A 1 120 ? 2.994 18.880 15.521 1.00 70.94 120 PRO A N 1
ATOM 910 C CA . PRO A 1 120 ? 3.543 20.141 15.080 1.00 70.94 120 PRO A CA 1
ATOM 911 C C . PRO A 1 120 ? 2.972 20.401 13.693 1.00 70.94 120 PRO A C 1
ATOM 913 O O . PRO A 1 120 ? 3.329 19.730 12.724 1.00 70.94 120 PRO A O 1
ATOM 916 N N . LEU A 1 121 ? 2.053 21.366 13.603 1.00 62.38 121 LEU A N 1
ATOM 917 C CA . LEU A 1 121 ? 1.631 21.929 12.335 1.00 62.38 121 LEU A CA 1
ATOM 918 C C . LEU A 1 121 ? 2.927 22.397 11.690 1.00 62.38 121 LEU A C 1
ATOM 920 O O . LEU A 1 121 ? 3.502 23.404 12.113 1.00 62.38 121 LEU A O 1
ATOM 924 N N . ARG A 1 122 ? 3.439 21.641 10.710 1.00 55.38 122 ARG A N 1
ATOM 925 C CA . ARG A 1 122 ? 4.471 22.161 9.823 1.00 55.38 122 ARG A CA 1
ATOM 926 C C . ARG A 1 122 ? 3.859 23.439 9.285 1.00 55.38 122 ARG A C 1
ATOM 928 O O . ARG A 1 122 ? 2.932 23.379 8.484 1.00 55.38 122 ARG A O 1
ATOM 935 N N . ARG A 1 123 ? 4.323 24.591 9.776 1.00 51.25 123 ARG A N 1
ATOM 936 C CA . ARG A 1 123 ? 4.057 25.876 9.144 1.00 51.25 123 ARG A CA 1
ATOM 937 C C . ARG A 1 123 ? 4.586 25.721 7.724 1.00 51.25 123 ARG A C 1
ATOM 939 O O . ARG A 1 123 ? 5.784 25.870 7.491 1.00 51.25 123 ARG A O 1
ATOM 946 N N . GLN A 1 124 ? 3.718 25.336 6.793 1.00 51.69 124 GLN A N 1
ATOM 947 C CA . GLN A 1 124 ? 3.962 25.493 5.372 1.00 51.69 124 GLN A CA 1
ATOM 948 C C . GLN A 1 124 ? 4.145 27.002 5.173 1.00 51.69 124 GLN A C 1
ATOM 950 O O . GLN A 1 124 ? 3.172 27.746 5.177 1.00 51.69 124 GLN A O 1
ATOM 955 N N . GLY A 1 125 ? 5.400 27.466 5.139 1.00 48.03 125 GLY A N 1
ATOM 956 C CA . GLY A 1 125 ? 5.728 28.871 4.871 1.00 48.03 125 GLY A CA 1
ATOM 957 C C . GLY A 1 125 ? 6.692 29.582 5.828 1.00 48.03 125 GLY A C 1
ATOM 958 O O . GLY A 1 125 ? 6.553 30.786 6.006 1.00 48.03 125 GLY A O 1
ATOM 959 N N . GLY A 1 126 ? 7.669 28.905 6.444 1.00 44.44 126 GLY A N 1
ATOM 960 C CA . GLY A 1 126 ? 8.662 29.600 7.286 1.00 44.44 126 GLY A CA 1
ATOM 961 C C . GLY A 1 126 ? 10.044 28.957 7.388 1.00 44.44 126 GLY A C 1
ATOM 962 O O . GLY A 1 126 ? 10.756 29.222 8.351 1.00 44.44 126 GLY A O 1
ATOM 963 N N . GLY A 1 127 ? 10.422 28.090 6.447 1.00 43.22 127 GLY A N 1
ATOM 964 C CA . GLY A 1 127 ? 11.783 27.560 6.383 1.00 43.22 127 GLY A CA 1
ATOM 965 C C . GLY A 1 127 ? 12.700 28.558 5.686 1.00 43.22 127 GLY A C 1
ATOM 966 O O . GLY A 1 127 ? 12.449 28.923 4.540 1.00 43.22 127 GLY A O 1
ATOM 967 N N . VAL A 1 128 ? 13.760 29.004 6.358 1.00 62.62 128 VAL A N 1
ATOM 968 C CA . VAL A 1 128 ? 14.869 29.670 5.669 1.00 62.62 128 VAL A CA 1
ATOM 969 C C . VAL A 1 128 ? 15.576 28.597 4.845 1.00 62.62 128 VAL A C 1
ATOM 971 O O . VAL A 1 128 ? 16.243 27.725 5.395 1.00 62.62 128 VAL A O 1
ATOM 974 N N . GLU A 1 129 ? 15.390 28.626 3.530 1.00 56.91 129 GLU A N 1
ATOM 975 C CA . GLU A 1 129 ? 16.124 27.766 2.607 1.00 56.91 129 GLU A CA 1
ATOM 976 C C . GLU A 1 129 ? 17.519 28.364 2.382 1.00 56.91 129 GLU A C 1
ATOM 978 O O . GLU A 1 129 ? 17.657 29.488 1.888 1.00 56.91 129 GLU A O 1
ATOM 983 N N . TYR A 1 130 ? 18.567 27.633 2.774 1.00 55.16 130 TYR A N 1
ATOM 984 C CA . TYR A 1 130 ? 19.939 28.012 2.452 1.00 55.16 130 TYR A CA 1
ATOM 985 C C . TYR A 1 130 ? 20.177 27.759 0.963 1.00 55.16 130 TYR A C 1
ATOM 987 O O . TYR A 1 130 ? 20.457 26.640 0.540 1.00 55.16 130 TYR A O 1
ATOM 995 N N . LEU A 1 131 ? 20.049 28.809 0.156 1.00 65.31 131 LEU A N 1
ATOM 996 C CA . LEU A 1 131 ? 20.448 28.769 -1.243 1.00 65.31 131 LEU A CA 1
ATOM 997 C C . LEU A 1 131 ? 21.975 28.942 -1.312 1.00 65.31 131 LEU A C 1
ATOM 999 O O . LEU A 1 131 ? 22.475 29.987 -0.893 1.00 65.31 131 LEU A O 1
ATOM 1003 N N . PRO A 1 132 ? 22.736 27.990 -1.885 1.00 65.44 132 PRO A N 1
ATOM 1004 C CA . PRO A 1 132 ? 24.196 28.090 -1.994 1.00 65.44 132 PRO A CA 1
ATOM 1005 C C . PRO A 1 132 ? 24.668 29.209 -2.940 1.00 65.44 132 PRO A C 1
ATOM 1007 O O . PRO A 1 132 ? 25.868 29.401 -3.126 1.00 65.44 132 PRO A O 1
ATOM 1010 N N . LYS A 1 133 ? 23.743 29.953 -3.558 1.00 65.81 133 LYS A N 1
ATOM 1011 C CA . LYS A 1 133 ? 24.038 31.088 -4.432 1.00 65.81 133 LYS A CA 1
ATOM 1012 C C . LYS A 1 133 ? 23.338 32.351 -3.914 1.00 65.81 133 LYS A C 1
ATOM 1014 O O . LYS A 1 133 ? 22.134 32.299 -3.654 1.00 65.81 133 LYS A O 1
ATOM 1019 N N . PRO A 1 134 ? 24.046 33.492 -3.802 1.00 69.81 134 PRO A N 1
ATOM 1020 C CA . PRO A 1 134 ? 23.429 34.765 -3.448 1.00 69.81 134 PRO A CA 1
ATOM 1021 C C . PRO A 1 134 ? 22.337 35.137 -4.456 1.00 69.81 134 PRO A C 1
ATOM 1023 O O . PRO A 1 134 ? 22.570 35.099 -5.666 1.00 69.81 134 PRO A O 1
ATOM 1026 N N . ARG A 1 135 ? 21.153 35.536 -3.973 1.00 60.88 135 ARG A N 1
ATOM 1027 C CA . ARG A 1 135 ? 20.109 36.120 -4.828 1.00 60.88 135 ARG A CA 1
ATOM 1028 C C . ARG A 1 135 ? 20.626 37.439 -5.403 1.00 60.88 135 ARG A C 1
ATOM 1030 O O . ARG A 1 135 ? 20.737 38.427 -4.681 1.00 60.88 135 ARG A O 1
ATOM 1037 N N . GLN A 1 136 ? 20.938 37.464 -6.696 1.00 68.69 136 GLN A N 1
ATOM 1038 C CA . GLN A 1 136 ? 21.164 38.718 -7.407 1.00 68.69 136 GLN A CA 1
ATOM 1039 C C . GLN A 1 136 ? 19.810 39.349 -7.724 1.00 68.69 136 GLN A C 1
ATOM 1041 O O . GLN A 1 136 ? 18.904 38.698 -8.240 1.00 68.69 136 GLN A O 1
ATOM 1046 N N . ARG A 1 137 ? 19.659 40.622 -7.363 1.00 59.47 137 ARG A N 1
ATOM 1047 C CA . ARG A 1 137 ? 18.482 41.420 -7.697 1.00 59.47 137 ARG A CA 1
ATOM 1048 C C . ARG A 1 137 ? 18.495 41.634 -9.210 1.00 59.47 137 ARG A C 1
ATOM 1050 O O . ARG A 1 137 ? 19.408 42.287 -9.705 1.00 59.47 137 ARG A O 1
ATOM 1057 N N . GLU A 1 138 ? 17.519 41.084 -9.929 1.00 59.59 138 GLU A N 1
ATOM 1058 C CA . GLU A 1 138 ? 17.357 41.365 -11.357 1.00 59.59 138 GLU A CA 1
ATOM 1059 C C . GLU A 1 138 ? 17.189 42.874 -11.552 1.00 59.59 138 GLU A C 1
ATOM 1061 O O . GLU A 1 138 ? 16.203 43.490 -11.137 1.00 59.59 138 GLU A O 1
ATOM 1066 N N . THR A 1 139 ? 18.191 43.493 -12.164 1.00 53.53 139 THR A N 1
ATOM 1067 C CA . THR A 1 139 ? 18.099 44.853 -12.670 1.00 53.53 139 THR A CA 1
ATOM 1068 C C . THR A 1 139 ? 17.121 44.821 -13.836 1.00 53.53 139 THR A C 1
ATOM 1070 O O . THR A 1 139 ? 17.453 44.340 -14.917 1.00 53.53 139 THR A O 1
ATOM 1073 N N . ARG A 1 140 ? 15.898 45.323 -13.615 1.00 50.78 140 ARG A N 1
ATOM 1074 C CA . ARG A 1 140 ? 14.954 45.647 -14.694 1.00 50.78 140 ARG A CA 1
ATOM 1075 C C . ARG A 1 140 ? 15.695 46.497 -15.728 1.00 50.78 140 ARG A C 1
ATOM 1077 O O . ARG A 1 140 ? 16.024 47.649 -15.446 1.00 50.78 140 ARG A O 1
ATOM 1084 N N . ARG A 1 141 ? 15.980 45.925 -16.899 1.00 49.12 141 ARG A N 1
ATOM 1085 C CA . ARG A 1 141 ? 16.376 46.703 -18.075 1.00 49.12 141 ARG A CA 1
ATOM 1086 C C . ARG A 1 141 ? 15.124 47.417 -18.585 1.00 49.12 141 ARG A C 1
ATOM 1088 O O . ARG A 1 141 ? 14.101 46.764 -18.784 1.00 49.12 141 ARG A O 1
ATOM 1095 N N . GLN A 1 142 ? 15.213 48.744 -18.671 1.00 43.94 142 GLN A N 1
ATOM 1096 C CA . GLN A 1 142 ? 14.293 49.578 -19.449 1.00 43.94 142 GLN A CA 1
ATOM 1097 C C . GLN A 1 142 ? 14.541 49.349 -20.937 1.00 43.94 142 GLN A C 1
ATOM 1099 O O . GLN A 1 142 ? 15.717 49.086 -21.285 1.00 43.94 142 GLN A O 1
#

Organism: NCBI:txid94625

Radius of gyration: 22.0 Å; chains: 1; bounding box: 41×67×55 Å

Sequence (142 aa):
EIVMCRHSVLGPIDPQLGGMPAASIIKVAEEKPIAEVDDQTLVMADIGRKAITQVQTMALQLLAENTDQDRARSLAEKLATGTWTHDYPIFAEEAQSMGLPVSTDMPNEILELMTLYPQPLRRQGGGVEYLPKPRQRETRRQ

Secondary structure (DSSP, 8-state):
-EE--TT-EE-----EETTEEHHHHHHHHHHS-GGGS-HHHHHHHHHHHHHHHHHHHHHHHHHHTTS-HHHHHHHHHHHHTTSS-TT--EEHHHHHHHT--EE----HHHHHHHHTS------TT------SS---------

Foldseek 3Di:
DAAAAQPAFDFFPFDDDPNHTLLVLLVCCVPDDVVPDDPVSVVSNVVSVVQLVVQLVVQLVVQVVPDPNVLSNVLSNCRYNCVDPRPDTHGQVNCVVSPDPYDNPDDVVVVVVVVVPPDPPPPPPDDPDPDVDDDDDPDPDD

pLDDT: mean 88.76, std 14.61, range [43.22, 98.56]

InterPro domains:
  IPR002825 Uncharacterized protein MJ013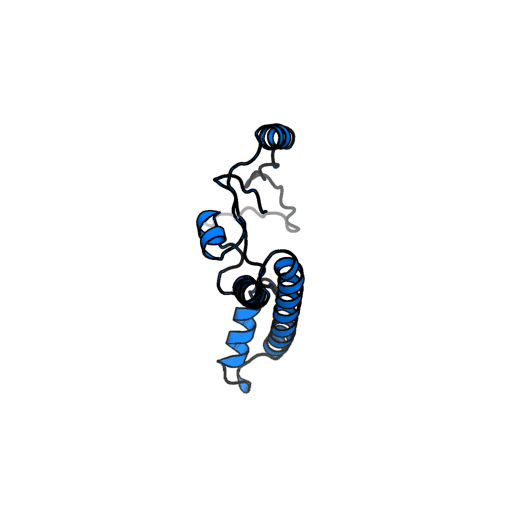7-like [PF01972] (1-138)
  IPR002825 Uncharacterized protein MJ0137-like [PTHR35984] (1-141)